Protein AF-A0A6N3A3G6-F1 (afdb_monomer_lite)

Foldseek 3Di:
DQAAEAEAPDLDVVPPPVVVVVVVVCCVVCVRYHYHYCNVVPVVVDDPPVVVVVSVVVRD

Structure (mmCIF, N/CA/C/O backbone):
data_AF-A0A6N3A3G6-F1
#
_entry.id   AF-A0A6N3A3G6-F1
#
loop_
_atom_site.group_PDB
_atom_site.id
_atom_site.type_symbol
_atom_site.label_atom_id
_atom_site.label_alt_id
_atom_site.label_comp_id
_atom_site.label_asym_id
_atom_site.label_entity_id
_atom_site.label_seq_id
_atom_site.pdbx_PDB_ins_code
_atom_site.Cartn_x
_atom_site.Cartn_y
_atom_site.Cartn_z
_atom_site.occupancy
_atom_site.B_iso_or_equiv
_atom_site.auth_seq_id
_atom_site.auth_comp_id
_atom_site.auth_asym_id
_atom_site.auth_atom_id
_atom_site.pdbx_PDB_model_num
ATOM 1 N N . MET A 1 1 ? -16.232 7.216 12.593 1.00 61.09 1 MET A N 1
ATOM 2 C CA . MET A 1 1 ? -15.049 7.700 11.845 1.00 61.09 1 MET A CA 1
ATOM 3 C C . MET A 1 1 ? -14.655 6.573 10.908 1.00 61.09 1 MET A C 1
ATOM 5 O O . MET A 1 1 ? -14.836 5.435 11.308 1.00 61.09 1 MET A O 1
ATOM 9 N N . GLN A 1 2 ? -14.232 6.855 9.675 1.00 74.31 2 GLN A N 1
ATOM 10 C CA . GLN A 1 2 ? -13.833 5.785 8.752 1.00 74.31 2 GLN A CA 1
ATOM 11 C C . GLN A 1 2 ? -12.386 5.387 9.058 1.00 74.31 2 GLN A C 1
ATOM 13 O O . GLN A 1 2 ? -11.505 6.241 8.948 1.00 74.31 2 GLN A O 1
ATOM 18 N N . ASN A 1 3 ? -12.161 4.126 9.422 1.00 88.75 3 ASN A N 1
ATOM 19 C CA . ASN A 1 3 ? -10.827 3.543 9.527 1.00 88.75 3 ASN A CA 1
ATOM 20 C C . ASN A 1 3 ? -10.398 3.149 8.104 1.00 88.75 3 ASN A C 1
ATOM 22 O O . ASN A 1 3 ? -11.126 2.445 7.401 1.00 88.75 3 ASN A O 1
ATOM 26 N N . ILE A 1 4 ? -9.296 3.727 7.625 1.00 93.50 4 ILE A N 1
ATOM 27 C CA . ILE A 1 4 ? -8.826 3.554 6.248 1.00 93.50 4 ILE A CA 1
ATOM 28 C C . ILE A 1 4 ? -7.454 2.898 6.305 1.00 93.50 4 ILE A C 1
ATOM 30 O O . ILE A 1 4 ? -6.517 3.482 6.845 1.00 93.50 4 ILE A O 1
ATOM 34 N N . LEU A 1 5 ? -7.343 1.734 5.671 1.00 95.75 5 LEU A N 1
ATOM 35 C CA . LEU A 1 5 ? -6.088 1.031 5.441 1.00 95.75 5 LEU A CA 1
ATOM 36 C C . LEU A 1 5 ? -5.741 1.091 3.950 1.00 95.75 5 LEU A C 1
ATOM 38 O O . LEU A 1 5 ? -6.523 0.655 3.103 1.00 95.75 5 LEU A O 1
ATOM 42 N N . VAL A 1 6 ? -4.569 1.630 3.623 1.00 95.94 6 VAL A N 1
ATOM 43 C CA . VAL A 1 6 ? -4.032 1.694 2.261 1.00 95.94 6 VAL A CA 1
ATOM 44 C C . VAL A 1 6 ? -2.875 0.710 2.141 1.00 95.94 6 VAL A C 1
ATOM 46 O O . VAL A 1 6 ? -1.838 0.882 2.776 1.00 95.94 6 VAL A O 1
ATOM 49 N N . VAL A 1 7 ? -3.034 -0.306 1.292 1.00 95.88 7 VAL A N 1
ATOM 50 C CA . VAL A 1 7 ? -2.015 -1.341 1.067 1.00 95.88 7 VAL A CA 1
ATOM 51 C C . VAL A 1 7 ? -1.371 -1.152 -0.309 1.00 95.88 7 VAL A C 1
ATOM 53 O O . VAL A 1 7 ? -2.032 -1.276 -1.340 1.00 95.88 7 VAL A O 1
ATOM 56 N N . SER A 1 8 ? -0.072 -0.853 -0.333 1.00 95.25 8 SER A N 1
ATOM 57 C CA . SER A 1 8 ? 0.745 -0.771 -1.548 1.00 95.25 8 SER A CA 1
ATOM 58 C C . SER A 1 8 ? 1.418 -2.114 -1.825 1.00 95.25 8 SER A C 1
ATOM 60 O O . SER A 1 8 ? 2.324 -2.520 -1.100 1.00 95.25 8 SER A O 1
ATOM 62 N N . GLY A 1 9 ? 1.003 -2.780 -2.905 1.00 92.00 9 GLY A N 1
ATOM 63 C CA . GLY A 1 9 ? 1.555 -4.064 -3.362 1.00 92.00 9 GLY A CA 1
ATOM 64 C C . GLY A 1 9 ? 2.520 -3.971 -4.551 1.00 92.00 9 GLY A C 1
ATOM 65 O O . GLY A 1 9 ? 2.722 -4.963 -5.246 1.00 92.00 9 GLY A O 1
ATOM 66 N N . HIS A 1 10 ? 3.064 -2.788 -4.856 1.00 87.06 10 HIS A N 1
ATOM 67 C CA . HIS A 1 10 ? 3.981 -2.618 -5.988 1.00 87.06 10 HIS A CA 1
ATOM 68 C C . HIS A 1 10 ? 5.356 -3.216 -5.662 1.00 87.06 10 HIS A C 1
ATOM 70 O O . HIS A 1 10 ? 5.993 -2.739 -4.737 1.00 87.06 10 HIS A O 1
ATOM 76 N N . THR A 1 11 ? 5.842 -4.192 -6.437 1.00 80.62 11 THR A N 1
ATOM 77 C CA . THR A 1 11 ? 7.068 -4.976 -6.145 1.00 80.62 11 THR A CA 1
ATOM 78 C C . THR A 1 11 ? 8.358 -4.160 -6.018 1.00 80.62 11 THR A C 1
ATOM 80 O O . THR A 1 11 ? 9.303 -4.608 -5.382 1.00 80.62 11 THR A O 1
ATOM 83 N N . ASP A 1 12 ? 8.405 -2.974 -6.621 1.00 81.50 12 ASP A N 1
ATOM 84 C CA . ASP A 1 12 ? 9.435 -1.963 -6.365 1.00 81.50 12 ASP A CA 1
ATOM 85 C C . ASP A 1 12 ? 8.812 -0.569 -6.450 1.00 81.50 12 ASP A C 1
ATOM 87 O O . ASP A 1 12 ? 8.678 0.008 -7.536 1.0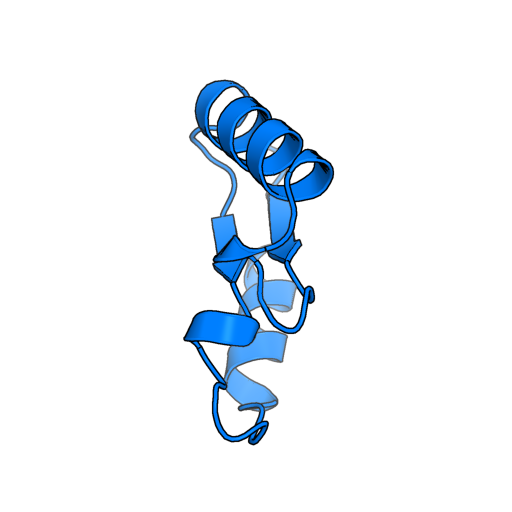0 81.50 12 ASP A O 1
ATOM 91 N N . LEU A 1 13 ? 8.342 -0.038 -5.320 1.00 82.19 13 LEU A N 1
ATOM 92 C CA . LEU A 1 13 ? 7.671 1.260 -5.303 1.00 82.19 13 LEU A CA 1
ATOM 93 C C . LEU A 1 13 ? 8.599 2.406 -5.740 1.00 82.19 13 LEU A C 1
ATOM 95 O O . LEU A 1 13 ? 8.117 3.407 -6.276 1.00 82.19 13 LEU A O 1
ATOM 99 N N . ASN A 1 14 ? 9.920 2.269 -5.573 1.00 79.75 14 ASN A N 1
ATOM 100 C CA . ASN A 1 14 ? 10.872 3.322 -5.935 1.00 79.75 14 ASN A CA 1
ATOM 101 C C . ASN A 1 14 ? 10.902 3.579 -7.445 1.00 79.75 14 ASN A C 1
ATOM 103 O O . ASN A 1 14 ? 11.123 4.714 -7.865 1.00 79.75 14 ASN A O 1
ATOM 107 N N . ASN A 1 15 ? 10.610 2.553 -8.246 1.00 85.44 15 ASN A N 1
ATOM 108 C CA . ASN A 1 15 ? 10.515 2.655 -9.700 1.00 85.44 15 ASN A CA 1
ATOM 109 C C . ASN A 1 15 ? 9.103 3.002 -10.211 1.00 85.44 15 ASN A C 1
ATOM 111 O O . ASN A 1 15 ? 8.890 3.121 -11.419 1.00 85.44 15 ASN A O 1
ATOM 115 N N . SER A 1 16 ? 8.130 3.231 -9.319 1.00 88.75 16 SER A N 1
ATOM 116 C CA . SER A 1 16 ? 6.760 3.590 -9.693 1.00 88.75 16 SER A CA 1
ATOM 117 C C . SER A 1 16 ? 6.475 5.086 -9.529 1.00 88.75 16 SER A C 1
ATOM 119 O O . SER A 1 16 ? 6.030 5.539 -8.473 1.00 88.75 16 SER A O 1
ATOM 121 N N . VAL A 1 17 ? 6.587 5.843 -10.623 1.00 90.00 17 VAL A N 1
ATOM 122 C CA . VAL A 1 17 ? 6.271 7.286 -10.656 1.00 90.00 17 VAL A CA 1
ATOM 123 C C . VAL A 1 17 ? 4.815 7.576 -10.256 1.00 90.00 17 VAL A C 1
ATOM 125 O O . VAL A 1 17 ? 4.561 8.445 -9.424 1.00 90.00 17 VAL A O 1
ATOM 128 N N . ALA A 1 18 ? 3.848 6.840 -10.815 1.00 93.00 18 ALA A N 1
ATOM 129 C CA . ALA A 1 18 ? 2.426 7.117 -10.599 1.00 93.00 18 ALA A CA 1
ATOM 130 C C . ALA A 1 18 ? 1.960 6.749 -9.182 1.00 93.00 18 ALA A C 1
ATOM 132 O O . ALA A 1 18 ? 1.382 7.593 -8.497 1.00 93.00 18 ALA A O 1
ATOM 133 N N . ASN A 1 19 ? 2.238 5.524 -8.711 1.00 93.31 19 ASN A N 1
ATOM 134 C CA . ASN A 1 19 ? 1.791 5.115 -7.373 1.00 93.31 19 ASN A CA 1
ATOM 135 C C . ASN A 1 19 ? 2.474 5.916 -6.265 1.00 93.31 19 ASN A C 1
ATOM 137 O O . ASN A 1 19 ? 1.808 6.265 -5.298 1.00 93.31 19 ASN A O 1
ATOM 141 N N . LYS A 1 20 ? 3.749 6.296 -6.427 1.00 92.44 20 LYS A N 1
ATOM 142 C CA . LYS A 1 20 ? 4.424 7.178 -5.470 1.00 92.44 20 LYS A CA 1
ATOM 143 C C . LYS A 1 20 ? 3.702 8.522 -5.345 1.00 92.44 20 LYS A C 1
ATOM 145 O O . LYS A 1 20 ? 3.368 8.930 -4.239 1.00 92.44 20 LYS A O 1
ATOM 150 N N . ALA A 1 21 ? 3.360 9.152 -6.471 1.00 94.56 21 ALA A N 1
ATOM 151 C CA . ALA A 1 21 ? 2.617 10.412 -6.465 1.00 94.56 21 ALA A CA 1
ATOM 152 C C . ALA A 1 21 ? 1.202 10.281 -5.865 1.00 94.56 21 ALA A C 1
ATOM 154 O O . ALA A 1 21 ? 0.692 11.230 -5.269 1.00 94.56 21 ALA A O 1
ATOM 155 N N . ILE A 1 22 ? 0.543 9.128 -6.028 1.00 95.38 22 ILE A N 1
ATOM 156 C CA . ILE A 1 22 ? -0.757 8.850 -5.398 1.00 95.38 22 ILE A C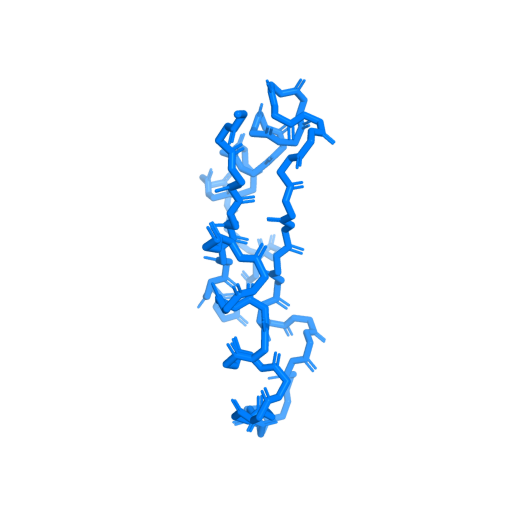A 1
ATOM 157 C C . ILE A 1 22 ? -0.591 8.713 -3.883 1.00 95.38 22 ILE A C 1
ATOM 159 O O . ILE A 1 22 ? -1.311 9.383 -3.147 1.00 95.38 22 ILE A O 1
ATOM 163 N N . LEU A 1 23 ? 0.358 7.896 -3.423 1.00 95.25 23 LEU A N 1
ATOM 164 C CA . LEU A 1 23 ? 0.585 7.624 -2.001 1.00 95.25 23 LEU A CA 1
ATOM 165 C C . LEU A 1 23 ? 0.989 8.895 -1.250 1.00 95.25 23 LEU A C 1
ATOM 167 O O . LEU A 1 23 ? 0.347 9.224 -0.260 1.00 95.25 23 LEU A O 1
ATOM 171 N N . GLU A 1 24 ? 1.910 9.694 -1.795 1.00 94.25 24 GLU A N 1
ATOM 172 C CA . GLU A 1 24 ? 2.280 11.000 -1.224 1.00 94.25 24 GLU A CA 1
ATOM 173 C C . GLU A 1 24 ? 1.060 11.929 -1.079 1.00 94.25 24 GLU A C 1
ATOM 175 O O . GLU A 1 24 ? 0.898 12.634 -0.082 1.00 94.25 24 GLU A O 1
ATOM 180 N N . ARG A 1 25 ? 0.152 11.943 -2.063 1.00 96.94 25 ARG A N 1
ATOM 181 C CA . ARG A 1 25 ? -1.082 12.743 -1.980 1.00 96.94 25 ARG A CA 1
ATOM 182 C C . ARG A 1 25 ? -2.071 12.184 -0.963 1.00 96.94 25 ARG A C 1
ATOM 184 O O . ARG A 1 25 ? -2.769 12.974 -0.328 1.00 96.94 25 ARG A O 1
ATOM 191 N N . LEU A 1 26 ? -2.168 10.863 -0.839 1.00 95.81 26 LEU A N 1
ATOM 192 C CA . LEU A 1 26 ? -3.056 10.209 0.118 1.00 95.81 26 LEU A CA 1
ATOM 193 C C . LEU A 1 26 ? -2.576 10.422 1.551 1.00 95.81 26 LEU A C 1
ATOM 195 O O . LEU A 1 26 ? -3.400 10.798 2.373 1.00 95.81 26 LEU A O 1
ATOM 199 N N . GLU A 1 27 ? -1.280 10.294 1.833 1.00 94.69 27 GLU A N 1
ATOM 200 C CA . GLU A 1 27 ? -0.705 10.561 3.161 1.00 94.69 27 GLU A CA 1
ATOM 201 C C . GLU A 1 27 ? -1.019 11.988 3.635 1.00 94.69 27 GLU A C 1
ATOM 203 O O . GLU A 1 27 ? -1.424 12.203 4.775 1.00 94.69 27 GLU A O 1
ATOM 208 N N . ASN A 1 28 ? -0.936 12.972 2.732 1.00 95.19 28 ASN A N 1
ATOM 209 C CA . ASN A 1 28 ? -1.285 14.360 3.046 1.00 95.19 28 ASN A CA 1
ATOM 210 C C . ASN A 1 28 ? -2.793 14.582 3.263 1.00 95.19 28 ASN A C 1
ATOM 212 O O . ASN A 1 28 ? -3.189 15.446 4.044 1.00 95.19 28 ASN A O 1
ATOM 216 N N . LYS A 1 29 ? -3.651 13.865 2.526 1.00 96.12 29 LYS A N 1
ATOM 217 C CA . LYS A 1 29 ? -5.113 14.056 2.574 1.00 96.12 29 LYS A CA 1
ATOM 218 C C . LYS A 1 29 ? -5.806 13.213 3.638 1.00 96.12 29 LYS A C 1
ATOM 220 O O . LYS A 1 29 ? -6.908 13.566 4.051 1.00 96.12 29 LYS A O 1
ATOM 225 N N . LEU A 1 30 ? -5.191 12.107 4.035 1.00 94.50 30 LEU A N 1
ATOM 226 C CA . LEU A 1 30 ? -5.715 11.121 4.970 1.00 94.50 30 LEU A CA 1
ATOM 227 C C . LEU A 1 30 ? -4.678 10.879 6.078 1.00 94.50 30 LEU A C 1
ATOM 229 O O . LEU A 1 30 ? -4.168 9.768 6.195 1.00 94.50 30 LEU A O 1
ATOM 233 N N . PRO A 1 31 ? -4.360 11.890 6.908 1.00 91.31 31 PRO A N 1
ATOM 234 C CA . PRO A 1 31 ? -3.363 11.748 7.974 1.00 91.31 31 PRO A CA 1
ATOM 235 C C . PRO A 1 31 ? -3.740 10.693 9.026 1.00 91.31 31 PRO A C 1
ATOM 237 O O . PRO A 1 31 ? -2.890 10.251 9.789 1.00 91.31 31 PRO A O 1
ATOM 240 N N . GLN A 1 32 ? -5.016 10.307 9.085 1.00 91.56 32 GLN A N 1
ATOM 241 C CA . GLN A 1 32 ? -5.534 9.253 9.954 1.00 91.56 32 GLN A CA 1
ATOM 242 C C . GLN A 1 32 ? -5.548 7.857 9.313 1.00 91.56 32 GLN A C 1
ATOM 244 O O . GLN A 1 32 ? -5.941 6.905 9.981 1.00 91.56 32 GLN A O 1
ATOM 249 N N . ALA A 1 33 ? -5.225 7.736 8.022 1.00 93.88 33 ALA A N 1
ATOM 250 C CA . ALA A 1 33 ? -5.165 6.439 7.361 1.00 93.88 33 ALA A CA 1
ATOM 251 C C . ALA A 1 33 ? -3.871 5.708 7.730 1.00 93.88 33 ALA A C 1
ATOM 253 O O . ALA A 1 33 ? -2.811 6.319 7.870 1.00 93.88 33 ALA A O 1
ATOM 254 N N . GLU A 1 34 ? -3.960 4.388 7.844 1.00 94.69 34 GLU A N 1
ATOM 255 C CA . GLU A 1 34 ? -2.795 3.522 7.973 1.00 94.69 34 GLU A CA 1
ATOM 256 C C . GLU A 1 34 ? -2.286 3.143 6.579 1.00 94.69 34 GLU A C 1
ATOM 258 O O . GLU A 1 34 ? -3.068 2.827 5.680 1.00 94.69 34 GLU A O 1
ATOM 263 N N . PHE A 1 35 ? -0.966 3.162 6.402 1.00 95.38 35 PHE A N 1
ATOM 264 C CA . PHE A 1 35 ? -0.310 2.810 5.148 1.00 95.38 35 PHE A CA 1
ATOM 265 C C . PHE A 1 35 ? 0.603 1.604 5.355 1.00 95.38 35 PHE A C 1
ATOM 267 O O . PHE A 1 35 ? 1.501 1.629 6.197 1.00 95.38 35 PHE A O 1
ATOM 274 N N . VAL A 1 36 ? 0.398 0.566 4.547 1.00 95.56 36 VAL A N 1
ATOM 275 C CA . VAL A 1 36 ? 1.211 -0.653 4.534 1.00 95.56 36 VAL A CA 1
ATOM 276 C C . VAL A 1 36 ? 1.903 -0.771 3.184 1.00 95.56 36 VAL A C 1
ATOM 278 O O . VAL A 1 36 ? 1.265 -0.748 2.132 1.00 95.56 36 VAL A O 1
ATOM 281 N N . TYR A 1 37 ? 3.225 -0.898 3.216 1.00 95.00 37 TYR A N 1
ATOM 282 C CA . TYR A 1 37 ? 4.086 -0.986 2.040 1.00 95.00 37 TYR A CA 1
ATOM 283 C C . TYR A 1 37 ? 4.678 -2.394 1.954 1.00 95.00 37 TYR A C 1
ATOM 285 O O . TYR A 1 37 ? 5.689 -2.677 2.600 1.00 95.00 37 TYR A O 1
ATOM 293 N N . LEU A 1 38 ? 4.035 -3.289 1.199 1.00 94.75 38 LEU A N 1
ATOM 294 C CA . LEU A 1 38 ? 4.388 -4.715 1.185 1.00 94.75 38 LEU A CA 1
ATOM 295 C C . LEU A 1 38 ? 5.788 -4.974 0.615 1.00 94.75 38 LEU A C 1
ATOM 297 O O . LEU A 1 38 ? 6.466 -5.886 1.072 1.00 94.75 38 LEU A O 1
ATOM 301 N N . ASP A 1 39 ? 6.253 -4.142 -0.320 1.00 91.44 39 ASP A N 1
ATOM 302 C CA . ASP A 1 39 ? 7.606 -4.208 -0.885 1.00 91.44 39 ASP A CA 1
ATOM 303 C C . ASP A 1 39 ? 8.704 -3.965 0.152 1.00 91.44 39 ASP A C 1
ATOM 305 O O . ASP A 1 39 ? 9.793 -4.533 0.066 1.00 91.44 39 ASP A O 1
ATOM 309 N N . LYS A 1 40 ? 8.407 -3.135 1.154 1.00 92.25 40 LYS A N 1
ATOM 310 C CA . LYS A 1 40 ? 9.321 -2.840 2.261 1.00 92.25 40 LYS A CA 1
ATOM 311 C C . LYS A 1 40 ? 9.174 -3.844 3.396 1.00 92.25 40 LYS A C 1
ATOM 313 O O . LYS A 1 40 ? 10.175 -4.230 3.990 1.00 92.25 40 LYS A O 1
ATOM 318 N N . LEU A 1 41 ? 7.937 -4.226 3.708 1.00 94.56 41 LEU A N 1
ATOM 319 C CA . LEU A 1 41 ? 7.619 -5.085 4.846 1.00 94.56 41 LEU A CA 1
ATOM 320 C C . LEU A 1 41 ? 8.013 -6.546 4.591 1.00 94.56 41 LEU A C 1
ATOM 322 O O . LEU A 1 41 ? 8.561 -7.188 5.480 1.00 94.56 41 LEU A O 1
ATOM 326 N N . TYR A 1 42 ? 7.808 -7.033 3.365 1.00 94.88 42 TYR A N 1
ATOM 327 C CA . TYR A 1 42 ? 8.042 -8.421 2.965 1.00 94.88 42 TYR A CA 1
ATOM 328 C C . TYR A 1 42 ? 8.915 -8.487 1.709 1.00 94.88 42 TYR A C 1
ATOM 330 O O . TYR A 1 42 ? 8.517 -9.016 0.671 1.00 94.88 42 TYR A O 1
ATOM 338 N N . SER A 1 43 ? 10.129 -7.937 1.792 1.00 91.25 43 SER A N 1
ATOM 339 C CA . SER A 1 43 ? 11.097 -7.974 0.677 1.00 91.25 43 SER A CA 1
ATOM 340 C C . SER A 1 43 ? 11.523 -9.397 0.272 1.00 91.25 43 SER A C 1
ATOM 342 O O . SER A 1 43 ? 12.011 -9.610 -0.837 1.00 91.25 43 SER A O 1
ATOM 344 N N . ASP A 1 44 ? 11.296 -10.379 1.146 1.00 95.00 44 ASP A N 1
ATOM 345 C CA . ASP A 1 44 ? 11.498 -11.816 0.936 1.00 95.00 44 ASP A CA 1
ATOM 346 C C . ASP A 1 44 ? 10.213 -12.569 0.532 1.00 95.00 44 ASP A C 1
ATOM 348 O O . ASP A 1 44 ? 10.227 -13.796 0.390 1.00 95.00 44 ASP A O 1
ATOM 352 N N . PHE A 1 45 ? 9.112 -11.839 0.320 1.00 93.00 45 PHE A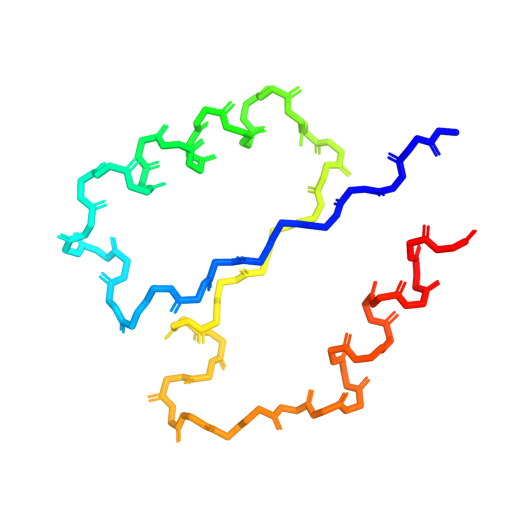 N 1
ATOM 353 C CA . PHE A 1 45 ? 7.791 -12.350 -0.046 1.00 93.00 45 PHE A CA 1
ATOM 354 C C . PHE A 1 45 ? 7.152 -13.289 0.995 1.00 93.00 45 PHE A C 1
ATOM 356 O O . PHE A 1 45 ? 6.170 -13.967 0.683 1.00 93.00 45 PHE A O 1
ATOM 363 N N . GLN A 1 46 ? 7.660 -13.328 2.231 1.00 96.50 46 GLN A N 1
ATOM 364 C CA . GLN A 1 46 ? 7.076 -14.120 3.315 1.00 96.50 46 GLN A CA 1
ATOM 365 C C . GLN A 1 46 ? 6.072 -13.279 4.105 1.00 96.50 46 GLN A C 1
ATOM 367 O O . GLN A 1 46 ? 6.409 -12.669 5.113 1.00 96.50 46 GLN A O 1
ATOM 372 N N . ILE A 1 47 ? 4.825 -13.233 3.630 1.00 95.94 47 ILE A N 1
ATOM 373 C CA . ILE A 1 47 ? 3.762 -12.465 4.290 1.00 95.94 47 ILE A CA 1
ATOM 374 C C . ILE A 1 47 ? 3.414 -13.094 5.641 1.00 95.94 47 ILE A C 1
ATOM 376 O O . ILE A 1 47 ? 3.085 -14.280 5.721 1.00 95.94 47 ILE A O 1
ATOM 380 N N . ASP A 1 48 ? 3.403 -12.268 6.683 1.00 97.50 48 ASP A N 1
ATOM 381 C CA . ASP A 1 48 ? 2.811 -12.617 7.970 1.00 97.50 48 ASP A CA 1
ATOM 382 C C . ASP A 1 48 ? 1.286 -12.485 7.875 1.00 97.50 48 ASP A C 1
ATOM 384 O O . ASP A 1 48 ? 0.715 -11.396 7.933 1.00 97.50 48 ASP A O 1
ATOM 388 N N . VAL A 1 49 ? 0.626 -13.621 7.659 1.00 96.88 49 VAL A N 1
ATOM 389 C CA . VAL A 1 49 ? -0.823 -13.674 7.441 1.00 96.88 49 VAL A CA 1
ATOM 390 C C . VAL A 1 49 ? -1.601 -13.208 8.671 1.00 96.88 49 VAL A C 1
ATOM 392 O O . VAL A 1 49 ? -2.622 -12.543 8.509 1.00 96.88 49 VAL A O 1
ATOM 395 N N . GLU A 1 50 ? -1.142 -13.545 9.877 1.00 97.50 50 GLU A N 1
ATOM 396 C CA . GLU A 1 50 ? -1.840 -13.197 11.118 1.00 97.50 50 GLU A CA 1
ATOM 397 C C . GLU A 1 50 ? -1.770 -11.685 11.351 1.00 97.50 50 GLU A C 1
ATOM 399 O O . GLU A 1 50 ? -2.809 -11.044 11.524 1.00 97.50 50 GLU A O 1
ATOM 404 N N . ALA A 1 51 ? -0.580 -11.093 11.211 1.00 96.25 51 ALA A N 1
ATOM 405 C CA . ALA A 1 51 ? -0.396 -9.650 11.356 1.00 96.25 51 ALA A CA 1
ATOM 406 C C . ALA A 1 51 ? -1.252 -8.840 10.362 1.00 96.25 51 ALA A C 1
ATOM 408 O O . ALA A 1 51 ? -1.878 -7.844 10.735 1.00 96.25 51 ALA A O 1
ATOM 409 N N . GLU A 1 52 ? -1.331 -9.262 9.097 1.00 96.50 52 GLU A N 1
ATOM 410 C CA . GLU A 1 52 ? -2.135 -8.556 8.092 1.00 96.50 52 GLU A CA 1
ATOM 411 C C . GLU A 1 52 ? -3.648 -8.748 8.305 1.00 96.50 52 GLU A C 1
ATOM 413 O O . GLU A 1 52 ? -4.435 -7.833 8.047 1.00 96.50 52 GLU A O 1
ATOM 418 N N . GLN A 1 53 ? -4.082 -9.899 8.831 1.00 95.88 53 GLN A N 1
ATOM 419 C CA . GLN A 1 53 ? -5.477 -10.109 9.234 1.00 95.88 53 GLN A CA 1
ATOM 420 C C . GLN A 1 53 ? -5.872 -9.224 10.420 1.00 95.88 53 GLN A C 1
ATOM 422 O O . GLN A 1 53 ? -6.960 -8.642 10.407 1.00 95.88 53 GLN A O 1
ATOM 427 N N . GLU A 1 54 ? -4.997 -9.069 11.414 1.00 95.69 54 GLU A N 1
ATOM 428 C CA . GLU A 1 54 ? -5.232 -8.169 12.545 1.00 95.69 54 GLU A CA 1
ATOM 429 C C . GLU A 1 54 ? -5.435 -6.723 12.081 1.00 95.69 54 GLU A C 1
ATOM 431 O O . GLU A 1 54 ? -6.398 -6.076 12.499 1.00 95.69 54 GLU A O 1
ATOM 436 N N . LYS A 1 55 ? -4.608 -6.235 11.144 1.00 93.81 55 LYS A N 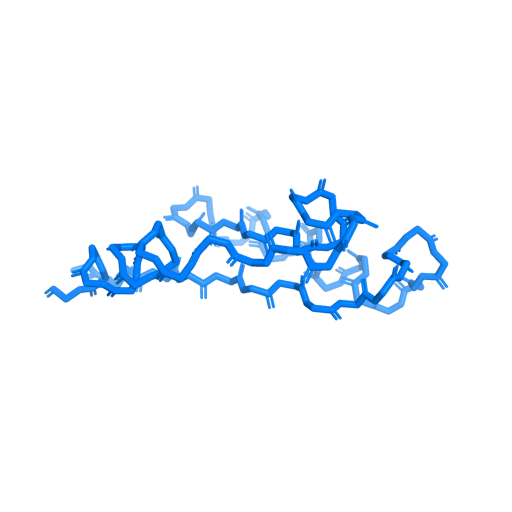1
ATOM 437 C CA . LYS A 1 55 ? -4.757 -4.890 10.559 1.00 93.81 55 LYS A CA 1
ATOM 438 C C . LYS A 1 55 ? -6.129 -4.664 9.937 1.00 93.81 55 LYS A C 1
ATOM 440 O O . LYS A 1 55 ? -6.684 -3.575 10.081 1.00 93.81 55 LYS A O 1
ATOM 445 N N . LEU A 1 56 ? -6.676 -5.672 9.252 1.00 93.44 56 LEU A N 1
ATOM 446 C CA . LEU A 1 56 ? -8.010 -5.611 8.648 1.00 93.44 56 LEU A CA 1
ATOM 447 C C . LEU A 1 56 ? -9.112 -5.566 9.711 1.00 93.44 56 LEU A C 1
ATOM 449 O O . LEU A 1 56 ? -10.054 -4.786 9.579 1.00 93.44 56 LEU A O 1
ATOM 453 N N . LEU A 1 57 ? -8.989 -6.369 10.770 1.00 92.56 57 LEU A N 1
ATOM 454 C CA . LEU A 1 57 ? -9.953 -6.396 11.872 1.00 92.56 57 LEU A CA 1
ATOM 455 C C . LEU A 1 57 ? -9.958 -5.089 12.672 1.00 92.56 57 LEU A C 1
ATOM 457 O O . LEU A 1 57 ? -11.020 -4.662 13.112 1.00 92.56 57 LEU A O 1
ATOM 461 N N . MET A 1 58 ? -8.812 -4.411 12.798 1.00 83.94 58 MET A N 1
ATOM 462 C CA . MET A 1 58 ? -8.720 -3.079 13.420 1.00 83.94 58 MET A CA 1
ATOM 463 C C . MET A 1 58 ? -9.491 -1.989 12.650 1.00 83.94 58 MET A C 1
ATOM 465 O O . MET A 1 58 ? -9.711 -0.896 13.177 1.00 83.94 58 MET A O 1
ATOM 469 N N . GLN A 1 59 ? -9.914 -2.257 11.408 1.00 76.88 59 GLN A N 1
ATOM 470 C CA . GLN A 1 59 ? -10.717 -1.319 10.619 1.00 76.88 59 GLN A CA 1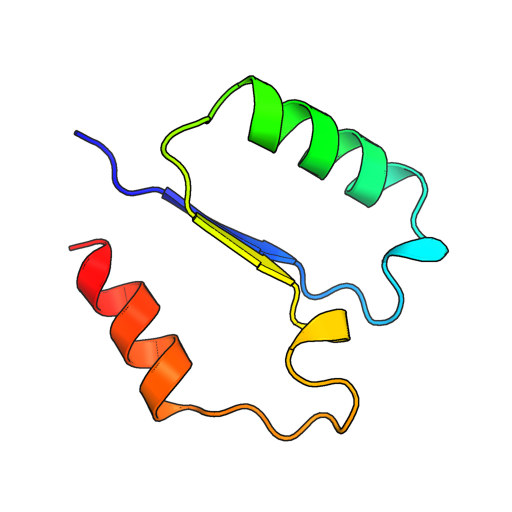
ATOM 471 C C . GLN A 1 59 ? -12.237 -1.460 10.840 1.00 76.88 59 GLN A C 1
ATOM 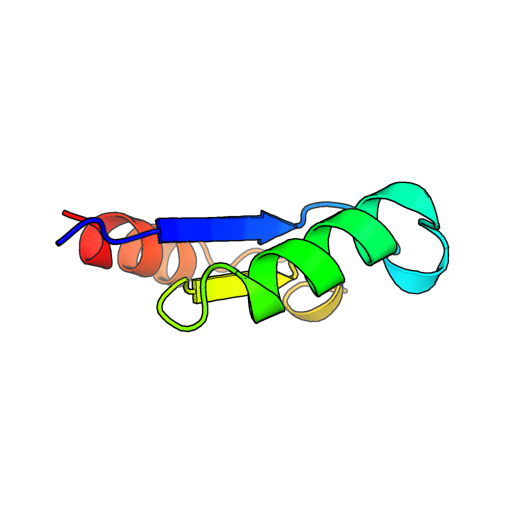473 O O . GLN A 1 59 ? -12.987 -0.648 10.295 1.00 76.88 59 GLN A O 1
ATOM 478 N N . ILE A 1 60 ? -12.688 -2.468 11.599 1.00 67.00 60 ILE A N 1
ATOM 479 C CA . ILE A 1 60 ? -14.105 -2.775 11.889 1.00 67.00 60 ILE A CA 1
ATOM 480 C C . ILE A 1 60 ? -14.519 -2.147 13.224 1.00 67.00 60 ILE A C 1
ATOM 482 O O . ILE A 1 60 ? -15.636 -1.582 13.275 1.00 67.00 60 ILE A O 1
#

InterPro domains:
  IPR029039 Flavoprotein-like superfamily [G3DSA:3.40.50.360] (1-58)
  IPR029039 Flavoprotein-like superfamily [SSF52218] (1-57)

Organism: NCBI:txid1547

Radius of gyration: 12.35 Å; chains: 1; bounding box: 26×28×24 Å

pLDDT: mean 91.33, std 7.28, range [61.09, 97.5]

Secondary structure (DSSP, 8-state):
----EEEE--TTGGG-HHHHHHHHHHHHH-TTSEEEEHHHHTTTS---HHHHHHHHHTT-

Sequence (60 aa):
MQNILVVSGHTDLNNSVANKAILERLENKLPQAEFVYLDKLYSDFQIDVEAEQEKLLMQI